Protein AF-A0A7L3V3Y6-F1 (afdb_monomer)

Radius of gyration: 23.73 Å; Cα contacts (8 Å, |Δi|>4): 94; chains: 1; bounding box: 44×32×67 Å

pLDDT: mean 86.4, std 10.79, range [43.5, 96.62]

Structure (mmCIF, N/CA/C/O backbone):
data_AF-A0A7L3V3Y6-F1
#
_entry.id   AF-A0A7L3V3Y6-F1
#
loop_
_atom_site.group_PDB
_atom_site.id
_atom_site.type_symbol
_atom_site.label_atom_id
_atom_site.label_alt_id
_atom_site.label_comp_id
_atom_site.label_asym_id
_atom_site.label_entity_id
_atom_site.label_seq_id
_atom_site.pdbx_PDB_ins_code
_atom_site.Cartn_x
_atom_site.Cartn_y
_atom_site.Cartn_z
_atom_site.occupancy
_atom_site.B_iso_or_equiv
_atom_site.auth_seq_id
_atom_site.auth_comp_id
_atom_site.auth_asym_id
_atom_site.auth_atom_id
_atom_site.pdbx_PDB_model_num
ATOM 1 N N . PRO A 1 1 ? 5.522 23.933 -28.955 1.00 43.50 1 PRO A N 1
ATOM 2 C CA . PRO A 1 1 ? 6.361 22.707 -28.961 1.00 43.50 1 PRO A CA 1
ATOM 3 C C . PRO A 1 1 ? 5.506 21.485 -29.329 1.00 43.50 1 PRO A C 1
ATOM 5 O O . PRO A 1 1 ? 4.359 21.438 -28.889 1.00 43.50 1 PRO A O 1
ATOM 8 N N . PRO A 1 2 ? 5.992 20.556 -30.172 1.00 52.31 2 PRO A N 1
ATOM 9 C CA . PRO A 1 2 ? 5.207 19.385 -30.552 1.00 52.31 2 PRO A CA 1
ATOM 10 C C . PRO A 1 2 ? 4.918 18.582 -29.282 1.00 52.31 2 PRO A C 1
ATOM 12 O O . PRO A 1 2 ? 5.817 18.380 -28.467 1.00 52.31 2 PRO A O 1
ATOM 15 N N . GLY A 1 3 ? 3.643 18.251 -29.077 1.00 54.47 3 GLY A N 1
ATOM 16 C CA . GLY A 1 3 ? 3.144 17.676 -27.833 1.00 54.47 3 GLY A CA 1
ATOM 17 C C . GLY A 1 3 ? 3.932 16.435 -27.434 1.00 54.47 3 GLY A C 1
ATOM 18 O O . GLY A 1 3 ? 4.239 15.591 -28.277 1.00 54.47 3 GLY A O 1
ATOM 19 N N . THR A 1 4 ? 4.28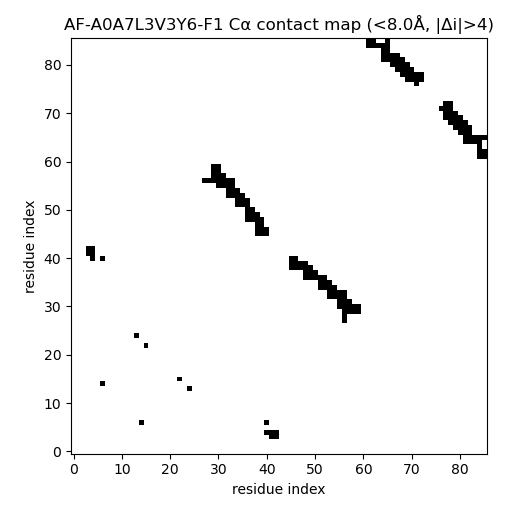2 16.353 -26.153 1.00 62.59 4 THR A N 1
ATOM 20 C CA . THR A 1 4 ? 4.854 15.155 -25.542 1.00 62.59 4 THR A CA 1
ATOM 21 C C . THR A 1 4 ? 3.984 13.961 -25.946 1.00 62.5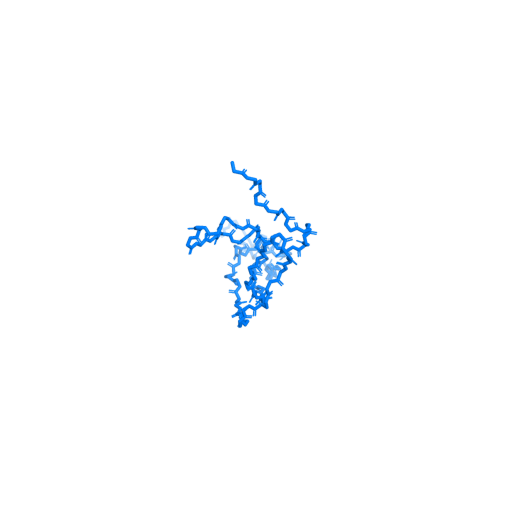9 4 THR A C 1
ATOM 23 O O . THR A 1 4 ? 2.776 14.016 -25.716 1.00 62.59 4 THR A O 1
ATOM 26 N N . PRO A 1 5 ? 4.536 12.931 -26.609 1.00 64.06 5 PRO A N 1
ATOM 27 C CA . PRO A 1 5 ? 3.730 11.829 -27.119 1.00 64.06 5 PRO A CA 1
ATOM 28 C C . PRO A 1 5 ? 3.065 11.118 -25.945 1.00 64.06 5 PRO A C 1
ATOM 30 O O . PRO A 1 5 ? 3.757 10.585 -25.094 1.00 64.06 5 PRO A O 1
ATOM 33 N N . GLU A 1 6 ? 1.741 11.137 -25.862 1.00 65.94 6 GLU A N 1
ATOM 34 C CA . GLU A 1 6 ? 1.036 10.473 -24.768 1.00 65.94 6 GLU A CA 1
ATOM 35 C C . GLU A 1 6 ? 1.213 8.950 -24.907 1.00 65.94 6 GLU A C 1
ATOM 37 O O . GLU A 1 6 ? 0.922 8.397 -25.975 1.00 65.94 6 GLU A O 1
ATOM 42 N N . PRO A 1 7 ? 1.735 8.250 -23.885 1.00 67.12 7 PRO A N 1
ATOM 43 C CA . PRO A 1 7 ? 1.823 6.802 -23.932 1.00 67.12 7 PRO A CA 1
ATOM 44 C C . PRO A 1 7 ? 0.402 6.223 -23.911 1.00 67.12 7 PRO A C 1
ATOM 46 O O . PRO A 1 7 ? -0.499 6.832 -23.333 1.00 67.12 7 PRO A O 1
ATOM 49 N N . PRO A 1 8 ? 0.178 5.036 -24.500 1.00 67.25 8 PRO A N 1
ATOM 50 C CA . PRO A 1 8 ? -1.129 4.398 -24.443 1.00 67.25 8 PRO A CA 1
ATOM 51 C C . PRO A 1 8 ? -1.590 4.267 -22.980 1.00 67.25 8 PRO A C 1
ATOM 53 O O . PRO A 1 8 ? -0.766 3.924 -22.122 1.00 67.25 8 PRO A O 1
ATOM 56 N N . PRO A 1 9 ? -2.877 4.525 -22.678 1.00 64.81 9 PRO A N 1
ATOM 57 C CA . PRO A 1 9 ? -3.394 4.417 -21.323 1.00 64.81 9 PRO A CA 1
ATOM 58 C C . PRO A 1 9 ? -3.225 2.979 -20.834 1.00 64.81 9 PRO A C 1
ATOM 60 O O . PRO A 1 9 ? -3.793 2.038 -21.387 1.00 64.81 9 PRO A O 1
ATOM 63 N N . GLN A 1 10 ? -2.411 2.814 -19.796 1.00 69.69 10 GLN A N 1
ATOM 64 C CA . GLN A 1 10 ? -2.156 1.535 -19.148 1.00 69.69 10 GLN A CA 1
ATOM 65 C C . GLN A 1 10 ? -2.778 1.561 -17.746 1.00 69.69 10 GLN A C 1
ATOM 67 O O . GLN A 1 10 ? -2.537 2.511 -16.995 1.00 69.69 10 GLN A O 1
ATOM 72 N N . PRO A 1 11 ? -3.567 0.544 -17.357 1.00 70.31 11 PRO A N 1
ATOM 73 C CA . PRO A 1 11 ? -4.074 0.437 -15.995 1.00 70.31 11 PRO A CA 1
ATOM 74 C C . PRO A 1 11 ? -2.919 0.446 -14.986 1.00 70.31 11 PRO A C 1
ATOM 76 O O . PRO A 1 11 ? -2.008 -0.373 -15.075 1.00 70.31 11 PRO A O 1
ATOM 79 N N . GLY A 1 12 ? -2.948 1.377 -14.030 1.00 78.06 12 GLY A N 1
ATOM 80 C CA . GLY A 1 12 ? -1.911 1.495 -12.998 1.00 78.06 12 GLY A CA 1
ATOM 81 C C . GLY A 1 12 ? -0.641 2.244 -13.418 1.00 78.06 12 GLY A C 1
ATOM 82 O O . GLY A 1 12 ? 0.320 2.251 -12.651 1.00 78.06 12 GLY A O 1
ATOM 83 N N . ALA A 1 13 ? -0.621 2.890 -14.590 1.00 83.31 13 ALA A N 1
ATOM 84 C CA . ALA A 1 13 ? 0.477 3.761 -15.004 1.00 83.31 13 ALA A CA 1
ATOM 85 C C . ALA A 1 13 ? 0.156 5.241 -14.743 1.00 83.31 13 ALA A C 1
ATOM 87 O O . ALA A 1 13 ? -0.945 5.712 -15.029 1.00 83.31 13 ALA A O 1
ATOM 88 N N . LEU A 1 14 ? 1.146 5.980 -14.238 1.00 87.62 14 LEU A N 1
ATOM 89 C CA . LEU A 1 14 ? 1.097 7.431 -14.077 1.00 87.62 14 LEU A CA 1
ATOM 90 C C . LEU A 1 14 ? 2.138 8.070 -14.998 1.00 87.62 14 LEU A C 1
ATOM 92 O O . LEU A 1 14 ? 3.335 7.838 -14.838 1.00 87.62 14 LEU A O 1
ATOM 96 N N . THR A 1 15 ? 1.678 8.883 -15.946 1.00 88.50 15 THR A N 1
ATOM 97 C CA . THR A 1 15 ? 2.554 9.654 -16.834 1.00 88.50 15 THR A CA 1
ATOM 98 C C . THR A 1 15 ? 2.858 11.002 -16.202 1.00 88.50 15 THR A C 1
ATOM 100 O O . THR A 1 15 ? 1.942 11.737 -15.837 1.00 88.50 15 THR A O 1
ATOM 103 N N . VAL A 1 16 ? 4.142 11.340 -16.101 1.00 88.50 16 VAL A N 1
ATOM 104 C CA . VAL A 1 16 ? 4.604 12.633 -15.587 1.00 88.50 16 VAL A CA 1
ATOM 105 C C . VAL A 1 16 ? 5.440 13.382 -16.624 1.00 88.50 16 VAL A C 1
ATOM 107 O O . VAL A 1 16 ? 6.052 12.740 -17.482 1.00 88.50 16 VAL A O 1
ATOM 110 N N . PRO A 1 17 ? 5.479 14.727 -16.570 1.00 88.50 17 PRO A N 1
ATOM 111 C CA . PRO A 1 17 ? 6.388 15.517 -17.395 1.00 88.50 17 PRO A CA 1
ATOM 112 C C . PRO A 1 17 ? 7.847 15.098 -17.185 1.00 88.50 17 PRO A C 1
ATOM 114 O O . PRO A 1 17 ? 8.236 14.743 -16.074 1.00 88.50 17 PRO A O 1
ATOM 117 N N . GLY A 1 18 ? 8.666 15.168 -18.238 1.00 85.75 18 GLY A N 1
ATOM 118 C CA . GLY A 1 18 ? 10.069 14.735 -18.184 1.00 85.75 18 GLY A CA 1
ATOM 119 C C . GLY A 1 18 ? 10.932 15.554 -17.216 1.00 85.75 18 GLY A C 1
ATOM 120 O O . GLY A 1 18 ? 11.896 15.035 -16.663 1.00 85.75 18 GLY A O 1
ATOM 121 N N . GLU A 1 19 ? 10.568 16.814 -16.981 1.00 86.88 19 GLU A N 1
ATOM 122 C CA . GLU A 1 19 ? 11.192 17.699 -15.992 1.00 86.88 19 GLU A CA 1
ATOM 123 C C . GLU A 1 19 ? 10.725 17.473 -14.542 1.00 86.88 19 GLU A C 1
ATOM 125 O O . GLU A 1 19 ? 11.268 18.086 -13.621 1.00 86.88 19 GLU A O 1
ATOM 130 N N . ALA A 1 20 ? 9.726 16.616 -14.302 1.00 87.56 20 ALA A N 1
ATOM 131 C CA . ALA A 1 20 ? 9.231 16.366 -12.955 1.00 87.56 20 ALA A CA 1
ATOM 132 C C . ALA A 1 20 ? 10.239 15.539 -12.138 1.00 87.56 20 ALA A C 1
ATOM 134 O O . ALA A 1 20 ? 10.627 14.440 -12.522 1.00 87.56 20 ALA A O 1
ATOM 135 N N . GLY A 1 21 ? 10.612 16.038 -10.956 1.00 87.94 21 GLY A N 1
ATOM 136 C CA . GLY A 1 21 ? 11.459 15.305 -10.005 1.00 87.94 21 GLY A CA 1
ATOM 137 C C . GLY A 1 21 ? 10.721 14.230 -9.194 1.00 87.94 21 GLY A C 1
ATOM 138 O O . GLY A 1 21 ? 11.349 13.512 -8.421 1.00 87.94 21 GLY A O 1
ATOM 139 N N . GLY A 1 22 ? 9.395 14.127 -9.330 1.00 89.75 22 GLY A N 1
ATOM 140 C CA . GLY A 1 22 ? 8.582 13.178 -8.575 1.00 89.75 22 GLY A CA 1
ATOM 141 C C . GLY A 1 22 ? 7.094 13.250 -8.910 1.00 89.75 22 GLY A C 1
ATOM 142 O O . GLY A 1 22 ? 6.642 14.138 -9.631 1.00 89.75 22 GLY A O 1
ATOM 143 N N . ALA A 1 23 ? 6.339 12.292 -8.373 1.00 89.94 23 ALA A N 1
ATOM 144 C CA . ALA A 1 23 ? 4.909 12.133 -8.605 1.00 89.94 23 ALA A CA 1
ATOM 145 C C . ALA A 1 23 ? 4.223 11.493 -7.390 1.00 89.94 23 ALA A C 1
ATOM 147 O O . ALA A 1 23 ? 4.873 10.807 -6.599 1.00 89.94 23 ALA A O 1
ATOM 148 N N . VAL A 1 24 ? 2.907 11.673 -7.271 1.00 90.25 24 VAL A N 1
ATOM 149 C CA . VAL A 1 24 ? 2.085 11.012 -6.248 1.00 90.25 24 VAL A CA 1
ATOM 150 C C . VAL A 1 24 ? 1.284 9.893 -6.901 1.00 90.25 24 VAL A C 1
ATOM 152 O O . VAL A 1 24 ? 0.518 10.140 -7.829 1.00 90.25 24 VAL A O 1
ATOM 155 N N . LEU A 1 25 ? 1.450 8.667 -6.405 1.00 88.06 25 LEU A N 1
ATOM 156 C CA . LEU A 1 25 ? 0.728 7.488 -6.877 1.00 88.06 25 LEU A CA 1
ATOM 157 C C . LEU A 1 25 ? -0.447 7.175 -5.938 1.00 88.06 25 LEU A C 1
ATOM 159 O O . LEU A 1 25 ? -0.236 6.979 -4.742 1.00 88.06 25 LEU A O 1
ATOM 163 N N . GLY A 1 26 ? -1.674 7.092 -6.462 1.00 83.75 26 GLY A N 1
ATOM 164 C CA . GLY A 1 26 ? -2.845 6.710 -5.667 1.00 83.75 26 GLY A CA 1
ATOM 165 C C . GLY A 1 26 ? -4.194 6.862 -6.386 1.00 83.75 26 GLY A C 1
ATOM 166 O O . GLY A 1 26 ? -4.225 7.374 -7.506 1.00 83.75 26 GLY A O 1
ATOM 167 N N . PRO A 1 27 ? -5.307 6.435 -5.749 1.00 86.06 27 PRO A N 1
ATOM 168 C CA . PRO A 1 27 ? -5.379 5.784 -4.434 1.00 86.06 27 PRO A CA 1
ATOM 169 C C . PRO A 1 27 ? -4.881 4.329 -4.474 1.00 86.06 27 PRO A C 1
ATOM 171 O O . PRO A 1 27 ? -5.198 3.578 -5.394 1.00 86.06 27 PRO A O 1
ATOM 174 N N . LEU A 1 28 ? -4.088 3.934 -3.475 1.00 90.50 28 LEU A N 1
ATOM 175 C CA . LEU A 1 28 ? -3.605 2.559 -3.307 1.00 90.50 28 LEU A CA 1
ATOM 176 C C . LEU A 1 28 ? -4.391 1.857 -2.200 1.00 90.50 28 LEU A C 1
ATOM 178 O O . LEU A 1 28 ? -4.851 2.507 -1.260 1.00 90.50 28 LEU A O 1
ATOM 182 N N . GLN A 1 29 ? -4.521 0.535 -2.299 1.00 90.50 29 GLN A N 1
ATOM 183 C CA . GLN A 1 29 ? -5.159 -0.252 -1.251 1.00 90.50 29 GLN A CA 1
ATOM 184 C C . GLN A 1 29 ? -4.267 -0.288 -0.012 1.00 90.50 29 GLN A C 1
ATOM 186 O O . GLN A 1 29 ? -3.082 -0.573 -0.171 1.00 90.50 29 GLN A O 1
ATOM 191 N N . PRO A 1 30 ? -4.794 -0.033 1.199 1.00 90.94 30 PRO A N 1
ATOM 192 C CA . PRO A 1 30 ? -4.021 -0.164 2.426 1.00 90.94 30 PRO A CA 1
ATOM 193 C C . PRO A 1 30 ? -3.534 -1.598 2.650 1.00 90.94 30 PRO A C 1
ATOM 195 O O . PRO A 1 30 ? -4.089 -2.551 2.099 1.00 90.94 30 PRO A O 1
ATOM 198 N N . TRP A 1 31 ? -2.486 -1.749 3.464 1.00 89.19 31 TRP A N 1
ATOM 199 C CA . TRP A 1 31 ? -1.890 -3.048 3.809 1.00 89.19 31 TRP A CA 1
ATOM 200 C C . TRP A 1 31 ? -1.644 -3.989 2.605 1.00 89.19 31 TRP A C 1
ATOM 202 O O . TRP A 1 31 ? -1.792 -5.207 2.680 1.00 89.19 31 TRP A O 1
ATOM 212 N N . SER A 1 32 ? -1.279 -3.426 1.454 1.00 92.25 32 SER A N 1
ATOM 213 C CA . SER A 1 32 ? -1.105 -4.163 0.206 1.00 92.25 32 SER A CA 1
ATOM 214 C C . SER A 1 32 ? 0.314 -4.010 -0.327 1.00 92.25 32 SER A C 1
ATOM 216 O O . SER A 1 32 ? 0.946 -2.956 -0.210 1.00 92.25 32 SER A O 1
ATOM 218 N N . ARG A 1 33 ? 0.830 -5.087 -0.923 1.00 94.94 33 ARG A N 1
ATOM 219 C CA . ARG A 1 33 ? 2.151 -5.102 -1.553 1.00 94.94 33 ARG A CA 1
ATOM 220 C C . ARG A 1 33 ? 2.049 -4.625 -2.996 1.00 94.94 33 ARG A C 1
ATOM 222 O O . ARG A 1 33 ? 1.300 -5.195 -3.783 1.00 94.94 33 ARG A O 1
ATOM 229 N N . TYR A 1 34 ? 2.867 -3.642 -3.345 1.00 93.38 34 TYR A N 1
ATOM 230 C CA . TYR A 1 34 ? 2.974 -3.095 -4.692 1.00 93.38 34 TYR A CA 1
ATOM 231 C C . TYR A 1 34 ? 4.370 -3.302 -5.276 1.00 93.38 34 TYR A C 1
ATOM 233 O O . TYR A 1 34 ? 5.367 -3.449 -4.560 1.00 93.38 34 TYR A O 1
ATOM 241 N N . ARG A 1 35 ? 4.404 -3.317 -6.608 1.00 93.06 35 ARG A N 1
ATOM 242 C CA . ARG A 1 35 ? 5.584 -3.429 -7.464 1.00 93.06 35 ARG A CA 1
ATOM 243 C C . ARG A 1 35 ? 5.576 -2.220 -8.398 1.00 93.06 35 ARG A C 1
ATOM 245 O O . ARG A 1 35 ? 4.564 -1.980 -9.053 1.00 93.06 35 ARG A O 1
ATOM 252 N N . LEU A 1 36 ? 6.660 -1.451 -8.424 1.00 92.06 36 LEU A N 1
ATOM 253 C CA . LEU A 1 36 ? 6.765 -0.214 -9.199 1.00 92.06 36 LEU A CA 1
ATOM 254 C C . LEU A 1 36 ? 8.017 -0.211 -10.068 1.00 92.06 36 LEU A C 1
ATOM 256 O O . LEU A 1 36 ? 9.103 -0.587 -9.623 1.00 92.06 36 LEU A O 1
ATOM 260 N N . GLN A 1 37 ? 7.842 0.260 -11.300 1.00 92.62 37 GLN A N 1
ATOM 261 C CA . GLN A 1 37 ? 8.904 0.502 -12.267 1.00 92.62 37 GLN A CA 1
ATOM 262 C C .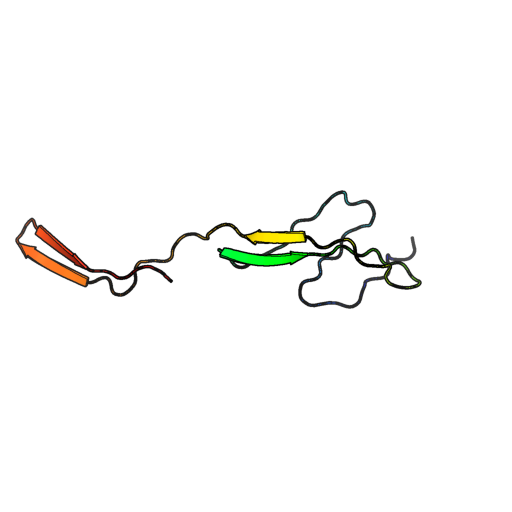 GLN A 1 37 ? 8.655 1.844 -12.953 1.00 92.62 37 GLN A C 1
ATOM 264 O O . GLN A 1 37 ? 7.508 2.237 -13.168 1.00 92.62 37 GLN A O 1
ATOM 269 N N . VAL A 1 38 ? 9.734 2.536 -13.306 1.00 91.62 38 VAL A N 1
ATOM 270 C CA . VAL A 1 38 ? 9.697 3.794 -14.054 1.00 91.62 38 VAL A CA 1
ATOM 271 C C . VAL A 1 38 ? 10.237 3.531 -15.449 1.00 91.62 38 VAL A C 1
ATOM 273 O O . VAL A 1 38 ? 11.285 2.912 -15.605 1.00 91.62 38 VAL A O 1
ATOM 276 N N . LEU A 1 39 ? 9.537 4.011 -16.469 1.00 90.69 39 LEU A N 1
ATOM 277 C CA . LEU A 1 39 ? 10.005 3.993 -17.849 1.00 90.69 39 LEU A CA 1
ATOM 278 C C . LEU A 1 39 ? 9.981 5.409 -18.407 1.00 90.69 39 LEU A C 1
ATOM 280 O O . LEU A 1 39 ? 9.149 6.230 -18.026 1.00 90.69 39 LEU A O 1
ATOM 284 N N . VAL A 1 40 ? 10.902 5.679 -19.321 1.00 88.94 40 VAL A N 1
ATOM 285 C CA . VAL A 1 40 ? 10.901 6.903 -20.122 1.00 88.94 40 VAL A CA 1
ATOM 286 C C . VAL A 1 40 ? 10.378 6.562 -21.506 1.00 88.94 40 VAL A C 1
ATOM 288 O O . VAL A 1 40 ? 10.665 5.485 -22.019 1.00 88.94 40 VAL A O 1
ATOM 291 N N . PHE A 1 41 ? 9.628 7.452 -22.139 1.00 86.56 41 PHE A N 1
ATOM 292 C CA . PHE A 1 41 ? 9.202 7.276 -23.525 1.00 86.56 41 PHE A CA 1
ATOM 293 C C . PHE A 1 41 ? 9.447 8.561 -24.315 1.00 86.56 41 PHE A C 1
ATOM 295 O O . PHE A 1 41 ? 9.528 9.656 -23.763 1.00 86.56 41 PHE A O 1
ATOM 302 N N . ASN A 1 42 ? 9.591 8.424 -25.627 1.00 86.12 42 ASN A N 1
ATOM 303 C CA . ASN A 1 42 ? 9.662 9.533 -26.570 1.00 86.12 42 ASN A CA 1
ATOM 304 C C . ASN A 1 42 ? 8.911 9.162 -27.859 1.00 86.12 42 ASN A C 1
ATOM 306 O O . ASN A 1 42 ? 8.300 8.099 -27.947 1.00 86.12 42 ASN A O 1
ATOM 310 N N . GLY A 1 43 ? 8.971 10.015 -28.885 1.00 82.31 43 GLY A N 1
ATOM 311 C CA . GLY A 1 43 ? 8.254 9.786 -30.149 1.00 82.31 43 GLY A CA 1
ATOM 312 C C . GLY A 1 43 ? 8.687 8.535 -30.927 1.00 82.31 43 GLY A C 1
ATOM 313 O O . GLY A 1 43 ? 8.040 8.182 -31.906 1.00 82.31 43 GLY A O 1
ATOM 314 N N . ARG A 1 44 ? 9.773 7.864 -30.517 1.00 85.06 44 ARG A N 1
ATOM 315 C CA . ARG A 1 44 ? 10.245 6.593 -31.088 1.00 85.06 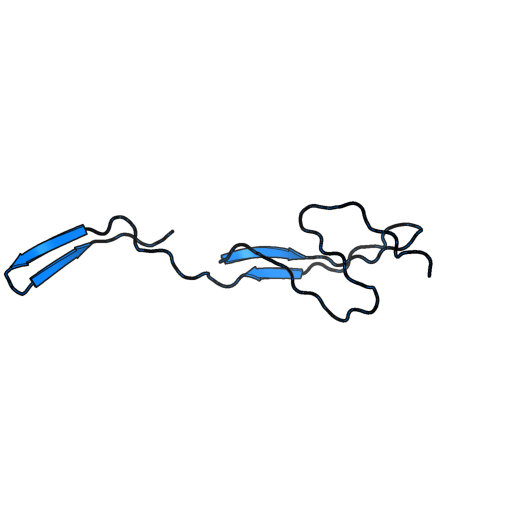44 ARG A CA 1
ATOM 316 C C . ARG A 1 44 ? 9.784 5.373 -30.283 1.00 85.06 44 ARG A C 1
ATOM 318 O O . ARG A 1 44 ? 9.910 4.263 -30.789 1.00 85.06 44 ARG A O 1
ATOM 325 N N . GLY A 1 45 ? 9.279 5.562 -29.063 1.00 83.44 45 GLY A N 1
ATOM 326 C CA . GLY A 1 45 ? 8.792 4.493 -28.190 1.00 83.44 45 GLY A CA 1
ATOM 327 C C . GLY A 1 45 ? 9.258 4.616 -26.737 1.00 83.44 45 GLY A C 1
ATOM 328 O O . GLY A 1 45 ? 9.859 5.615 -26.335 1.00 83.44 45 GLY A O 1
ATOM 329 N N . ALA A 1 46 ? 8.966 3.580 -25.950 1.00 88.31 46 ALA A N 1
ATOM 330 C CA . ALA A 1 46 ? 9.407 3.450 -24.565 1.00 88.31 46 ALA A CA 1
ATOM 331 C C . ALA A 1 46 ? 10.836 2.888 -24.479 1.00 88.31 46 ALA A C 1
ATOM 333 O O . ALA A 1 46 ? 11.211 1.980 -25.221 1.00 88.31 46 ALA A O 1
ATOM 334 N N . GLY A 1 47 ? 11.630 3.434 -23.564 1.00 88.75 47 GLY A N 1
ATOM 335 C CA . GLY A 1 47 ? 12.913 2.888 -23.147 1.00 88.75 47 GLY A CA 1
ATOM 336 C C . GLY A 1 47 ? 12.754 1.706 -22.183 1.00 88.75 47 GLY A C 1
ATOM 337 O O . GLY A 1 47 ? 11.636 1.358 -21.794 1.00 88.75 47 GLY A O 1
ATOM 338 N N . PRO A 1 48 ? 13.873 1.078 -21.784 1.00 91.69 48 PRO A N 1
ATOM 339 C CA . PRO A 1 48 ? 13.844 -0.013 -20.821 1.00 91.69 48 PRO A CA 1
ATOM 340 C C . PRO A 1 48 ? 13.308 0.465 -19.460 1.00 91.69 48 PRO A C 1
ATOM 342 O O . PRO A 1 48 ? 13.577 1.604 -19.064 1.00 91.69 48 PRO A O 1
ATOM 345 N N . PRO A 1 49 ? 12.570 -0.388 -18.730 1.00 91.69 49 PRO A N 1
ATOM 346 C CA . PRO A 1 49 ? 12.103 -0.058 -17.393 1.00 91.69 49 PRO A CA 1
ATOM 347 C C . PRO A 1 49 ? 13.275 0.025 -16.412 1.00 91.69 49 PRO A C 1
ATOM 349 O O . PRO A 1 49 ? 14.297 -0.651 -16.561 1.00 91.69 49 PRO A O 1
ATOM 352 N N . SER A 1 50 ? 13.102 0.829 -15.369 1.00 94.31 50 SER A N 1
ATOM 353 C CA . SER A 1 50 ? 14.010 0.881 -14.233 1.00 94.31 50 SER A CA 1
ATOM 354 C C . SER A 1 50 ? 14.059 -0.453 -13.488 1.00 94.31 50 SER A C 1
ATOM 356 O O . SER A 1 50 ? 13.205 -1.335 -13.649 1.00 94.31 50 SER A O 1
ATOM 358 N N . ALA A 1 51 ? 15.028 -0.551 -12.575 1.00 95.50 51 ALA A N 1
ATOM 359 C CA . ALA A 1 51 ? 14.972 -1.547 -11.520 1.00 95.50 51 ALA A CA 1
ATOM 360 C C . ALA A 1 51 ? 13.663 -1.423 -10.736 1.00 95.50 51 ALA A C 1
ATOM 362 O O . ALA A 1 51 ? 13.047 -0.356 -10.640 1.00 95.50 51 ALA A O 1
ATOM 363 N N . GLU A 1 52 ? 13.253 -2.550 -10.190 1.00 95.06 52 GLU A N 1
ATOM 364 C CA . GLU A 1 52 ? 11.984 -2.675 -9.521 1.00 95.06 52 GLU A CA 1
ATOM 365 C C . GLU A 1 52 ? 12.031 -2.303 -8.056 1.00 95.06 52 GLU A C 1
ATOM 367 O O . GLU A 1 52 ? 12.908 -2.749 -7.315 1.00 95.06 52 GLU A O 1
ATOM 372 N N . ILE A 1 53 ? 10.998 -1.594 -7.621 1.00 94.62 53 ILE A N 1
ATOM 373 C CA . ILE A 1 53 ? 10.788 -1.287 -6.218 1.00 94.62 53 ILE A CA 1
ATOM 374 C C . ILE A 1 53 ? 9.577 -2.066 -5.716 1.00 94.62 53 ILE A C 1
ATOM 376 O O . ILE A 1 53 ? 8.499 -2.032 -6.309 1.00 94.62 53 ILE A O 1
ATOM 380 N N . HIS A 1 54 ? 9.766 -2.754 -4.593 1.00 95.31 54 HIS A N 1
ATOM 381 C CA . HIS A 1 54 ? 8.699 -3.408 -3.849 1.00 95.31 54 HIS A CA 1
ATOM 382 C C . HIS A 1 54 ? 8.429 -2.626 -2.573 1.00 95.31 54 HIS A C 1
ATOM 384 O O . HIS A 1 54 ? 9.359 -2.340 -1.819 1.00 95.31 54 HIS A O 1
ATOM 390 N N . PHE A 1 55 ? 7.166 -2.324 -2.304 1.00 92.56 55 PHE A N 1
ATOM 391 C CA . PHE A 1 55 ? 6.778 -1.637 -1.077 1.00 92.56 55 PHE A CA 1
ATOM 392 C C . PHE A 1 55 ? 5.425 -2.129 -0.571 1.00 92.56 55 PHE A C 1
ATOM 394 O O . PHE A 1 55 ? 4.642 -2.714 -1.321 1.00 92.56 55 PHE A O 1
ATOM 401 N N . HIS A 1 56 ? 5.171 -1.903 0.715 1.00 94.12 56 HIS A N 1
ATOM 402 C CA . HIS A 1 56 ? 3.862 -2.102 1.325 1.00 94.12 56 HIS A CA 1
ATOM 403 C C . HIS A 1 56 ? 3.260 -0.737 1.614 1.00 94.12 56 HIS A C 1
ATOM 405 O O . HIS A 1 56 ? 3.944 0.157 2.117 1.00 94.12 56 HIS A O 1
ATOM 411 N N . THR A 1 57 ? 1.989 -0.567 1.284 1.00 92.56 57 THR A N 1
ATOM 412 C CA . THR A 1 57 ? 1.237 0.599 1.740 1.00 92.56 57 THR A CA 1
ATOM 413 C C . THR A 1 57 ? 1.018 0.514 3.250 1.00 92.56 57 THR A C 1
ATOM 415 O O . THR A 1 57 ? 0.849 -0.596 3.767 1.00 92.56 57 THR A O 1
ATOM 418 N N . PRO A 1 58 ? 0.939 1.655 3.949 1.00 89.00 58 PRO A N 1
ATOM 419 C CA . PRO A 1 58 ? 0.541 1.685 5.350 1.00 89.00 58 PRO A CA 1
ATOM 420 C C . PRO A 1 58 ? -0.798 0.981 5.600 1.00 89.00 58 PRO A C 1
ATOM 422 O O . PRO A 1 58 ? -1.612 0.801 4.686 1.00 89.00 58 PRO A O 1
ATOM 425 N N . GLU A 1 59 ? -1.026 0.597 6.852 1.00 86.69 59 GLU A N 1
ATOM 426 C CA . GLU A 1 59 ? -2.351 0.183 7.306 1.00 86.69 59 GLU A CA 1
ATOM 427 C C . GLU A 1 59 ? -3.352 1.331 7.129 1.00 86.69 59 GLU A C 1
ATOM 429 O O . GLU A 1 59 ? -3.013 2.513 7.241 1.00 86.69 59 GLU A O 1
ATOM 434 N N . GLY A 1 60 ? -4.590 0.969 6.804 1.00 84.00 60 GLY A N 1
ATOM 435 C CA . GLY A 1 60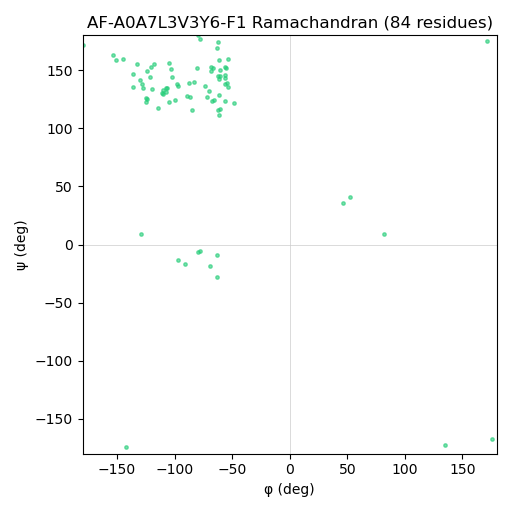 ? -5.686 1.924 6.729 1.00 84.00 60 GLY A CA 1
ATOM 436 C C . GLY A 1 60 ? -6.229 2.237 8.119 1.00 84.00 60 GLY A C 1
ATOM 437 O O . GLY A 1 60 ? -5.798 1.674 9.123 1.00 84.00 60 GLY A O 1
ATOM 438 N N . VAL A 1 61 ? -7.237 3.102 8.175 1.00 83.81 61 VAL A N 1
ATOM 439 C CA . VAL A 1 61 ? -8.066 3.205 9.380 1.00 83.81 61 VAL A CA 1
ATOM 440 C C . VAL A 1 61 ? -8.829 1.881 9.526 1.00 83.81 61 VAL A C 1
ATOM 442 O O . VAL A 1 61 ? -9.511 1.503 8.568 1.00 83.81 61 VAL A O 1
ATOM 445 N N . PRO A 1 62 ? -8.728 1.166 10.666 1.00 81.06 62 PRO A N 1
ATOM 446 C CA . PRO A 1 62 ? -9.506 -0.046 10.882 1.00 81.06 62 PRO A CA 1
ATOM 447 C C . PRO A 1 62 ? -10.995 0.258 10.727 1.00 81.06 62 PRO A C 1
ATOM 449 O O . PRO A 1 62 ? -11.477 1.288 11.206 1.00 81.06 62 PRO A O 1
ATOM 452 N N . GLY A 1 63 ? -11.729 -0.635 10.067 1.00 84.62 63 GLY A N 1
ATOM 453 C CA . GLY A 1 63 ? -13.182 -0.528 9.994 1.00 84.62 63 GLY A CA 1
ATOM 454 C C . GLY A 1 63 ? -13.851 -0.631 11.375 1.00 84.62 63 GLY A C 1
ATOM 455 O O . GLY A 1 63 ? -13.192 -0.920 12.379 1.00 84.62 63 GLY A O 1
ATOM 456 N N . PRO A 1 64 ? -15.176 -0.429 11.455 1.00 86.94 64 PRO A N 1
ATOM 457 C CA . PRO A 1 64 ? -15.913 -0.747 12.670 1.00 86.94 64 PRO A CA 1
ATOM 458 C C . PRO A 1 64 ? -15.785 -2.246 12.999 1.00 86.94 64 PRO A C 1
ATOM 460 O O . PRO A 1 64 ? -15.637 -3.068 12.088 1.00 86.94 64 PRO A O 1
ATOM 463 N N . PRO A 1 65 ? -15.843 -2.621 14.287 1.00 90.88 65 PRO A N 1
ATOM 464 C CA . PRO A 1 65 ? -15.824 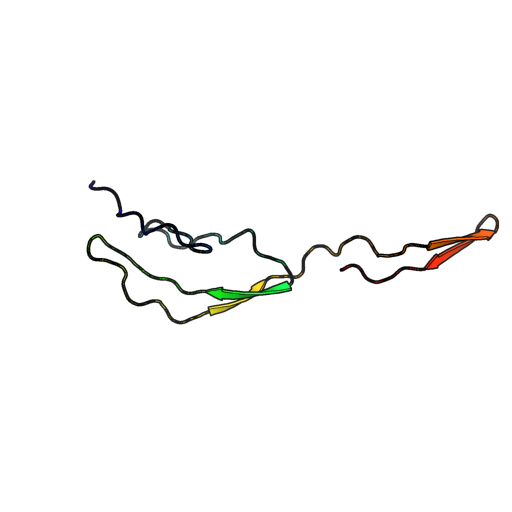-4.020 14.679 1.00 90.88 65 PRO A CA 1
ATOM 465 C C . PRO A 1 65 ? -17.039 -4.758 14.106 1.00 90.88 65 PRO A C 1
ATOM 467 O O . PRO A 1 65 ? -18.144 -4.215 14.033 1.00 90.88 65 PRO A O 1
ATOM 470 N N . GLU A 1 66 ? -16.834 -6.006 13.697 1.00 91.62 66 GLU A N 1
ATOM 471 C CA . GLU A 1 66 ? -17.917 -6.845 13.191 1.00 91.62 66 GLU A CA 1
ATOM 472 C C . GLU A 1 66 ? -18.715 -7.446 14.351 1.00 91.62 66 GLU A C 1
ATOM 474 O O . GLU A 1 66 ? -18.177 -7.686 15.429 1.00 91.62 66 GLU A O 1
ATOM 479 N N . GLU A 1 67 ? -19.998 -7.734 14.120 1.00 92.50 67 GLU A N 1
ATOM 480 C CA . GLU A 1 67 ? -20.850 -8.456 15.076 1.00 92.50 67 GLU A CA 1
ATOM 481 C C . GLU A 1 67 ? -20.861 -7.849 16.492 1.00 92.50 67 GLU A C 1
ATOM 483 O O . GLU A 1 67 ? -20.837 -8.582 17.478 1.00 92.50 67 GLU A O 1
ATOM 488 N N . LEU A 1 68 ? -20.906 -6.516 16.607 1.00 93.44 68 LEU A N 1
ATOM 489 C CA . LEU A 1 68 ? -21.038 -5.857 17.906 1.00 93.44 68 LEU A CA 1
ATOM 490 C C . LEU A 1 68 ? -22.360 -6.261 18.576 1.00 93.44 68 LEU A C 1
ATOM 492 O O . LEU A 1 68 ? -23.445 -5.870 18.140 1.00 93.44 68 LEU A O 1
ATOM 496 N N . ARG A 1 69 ? -22.258 -7.022 19.662 1.00 95.38 69 ARG A N 1
ATOM 497 C CA . ARG A 1 69 ? -23.355 -7.399 20.549 1.00 95.38 69 ARG A CA 1
ATOM 498 C C . ARG A 1 69 ? -23.232 -6.625 21.844 1.00 95.38 69 ARG A C 1
ATOM 500 O O . ARG A 1 69 ? -22.153 -6.532 22.427 1.00 95.38 69 ARG A O 1
ATOM 507 N N . VAL A 1 70 ? -24.360 -6.086 22.286 1.00 95.19 70 VAL A N 1
ATOM 508 C CA . VAL A 1 70 ? -24.469 -5.354 23.543 1.00 95.19 70 VAL A CA 1
ATOM 509 C C . VAL A 1 70 ? -25.559 -6.007 24.369 1.00 95.19 70 VAL A C 1
ATOM 511 O O . VAL A 1 70 ? -26.703 -6.098 23.927 1.00 95.19 70 VAL A O 1
ATOM 514 N N . GLU A 1 71 ? -25.211 -6.443 25.570 1.00 96.62 71 GLU A N 1
ATOM 515 C CA . GLU A 1 71 ? -26.155 -7.022 26.518 1.00 96.62 71 GLU A CA 1
ATOM 516 C C . GLU A 1 71 ? -26.176 -6.190 27.796 1.00 96.62 71 GLU A C 1
ATOM 518 O O . GLU A 1 71 ? -25.134 -5.812 28.332 1.00 96.62 71 GLU A O 1
ATOM 523 N N . ARG A 1 72 ? -27.371 -5.878 28.298 1.00 95.19 72 ARG A N 1
ATOM 524 C CA . ARG A 1 72 ? -27.519 -5.140 29.552 1.00 95.19 72 ARG A CA 1
ATOM 525 C C . ARG A 1 72 ? -27.461 -6.108 30.723 1.00 95.19 72 ARG A C 1
ATOM 527 O O . ARG A 1 72 ? -28.358 -6.923 30.887 1.00 95.19 72 ARG A O 1
ATOM 534 N N . LEU A 1 73 ? -26.441 -5.958 31.563 1.00 94.19 73 LEU A N 1
ATOM 535 C CA . LEU A 1 73 ? -26.260 -6.772 32.766 1.00 94.19 73 LEU A CA 1
ATOM 536 C C . LEU A 1 73 ? -26.928 -6.146 34.006 1.00 94.19 73 LEU A C 1
ATOM 538 O O . LEU A 1 73 ? -27.141 -6.829 35.001 1.00 94.19 73 LEU A O 1
ATOM 542 N N . GLY A 1 74 ? -27.272 -4.853 33.959 1.00 92.06 74 GLY A N 1
ATOM 543 C CA . GLY A 1 74 ? -27.970 -4.134 35.029 1.00 92.06 74 GLY A CA 1
ATOM 544 C C . GLY A 1 74 ? -28.126 -2.643 34.723 1.00 92.06 74 GLY A C 1
ATOM 545 O O . GLY A 1 74 ? -2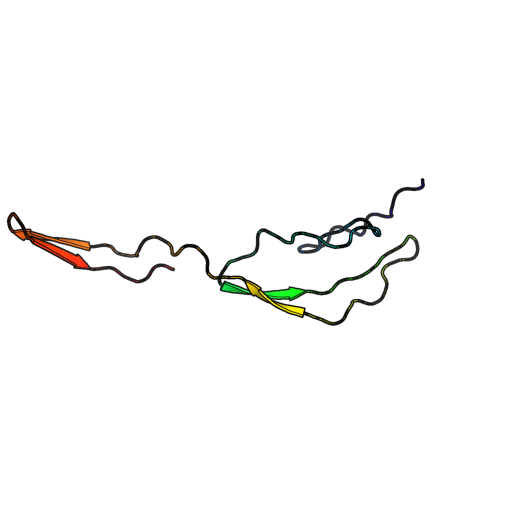7.880 -2.204 33.600 1.00 92.06 74 GLY A O 1
ATOM 546 N N . ASP A 1 75 ? -28.508 -1.841 35.720 1.00 93.69 75 ASP A N 1
ATOM 547 C CA . ASP A 1 75 ? -28.713 -0.396 35.528 1.00 93.69 75 ASP A CA 1
ATOM 548 C C . ASP A 1 75 ? -27.419 0.393 35.277 1.00 93.69 75 ASP A C 1
ATOM 550 O O . ASP A 1 75 ? -27.465 1.481 34.707 1.00 93.69 75 ASP A O 1
ATOM 554 N N . THR A 1 76 ? -26.268 -0.181 35.631 1.00 95.19 76 THR A N 1
ATOM 555 C CA . THR A 1 76 ? -24.940 0.440 35.493 1.00 95.19 76 THR A CA 1
ATOM 556 C C . THR A 1 76 ? -23.918 -0.446 34.775 1.00 95.19 76 THR A C 1
ATOM 558 O O . THR A 1 76 ? -22.737 -0.108 34.746 1.00 95.19 76 THR A O 1
ATOM 561 N N . ALA A 1 77 ? -24.341 -1.575 34.194 1.00 93.75 77 ALA A N 1
ATOM 562 C CA . ALA A 1 77 ? -23.431 -2.558 33.605 1.00 93.75 77 ALA A CA 1
ATOM 563 C C . ALA A 1 77 ? -23.917 -3.070 32.243 1.00 93.75 77 ALA A C 1
ATOM 565 O O . ALA A 1 77 ? -25.087 -3.426 32.076 1.00 93.75 77 ALA A O 1
ATOM 566 N N . LEU A 1 78 ? -22.984 -3.153 31.290 1.00 96.62 78 LEU A N 1
ATOM 567 C CA . LEU A 1 78 ? -23.177 -3.690 29.942 1.00 96.62 78 LEU A CA 1
ATOM 568 C C . LEU A 1 78 ? -22.072 -4.712 29.627 1.00 96.62 78 LEU A C 1
ATOM 570 O O . LEU A 1 78 ? -20.916 -4.494 29.987 1.00 96.62 78 LEU A O 1
ATOM 574 N N . SER A 1 79 ? -22.426 -5.790 28.932 1.00 95.81 79 SER A N 1
ATOM 575 C CA . SER A 1 79 ? -21.500 -6.711 28.270 1.00 95.81 79 SER A CA 1
ATOM 576 C C . SER A 1 79 ? -21.377 -6.331 26.799 1.00 95.81 79 SER A C 1
ATOM 578 O O . SER A 1 79 ? -22.386 -6.042 26.151 1.00 95.81 79 SER A O 1
ATOM 580 N N . LEU A 1 80 ? -20.152 -6.334 26.280 1.00 95.88 80 LEU A N 1
ATOM 581 C CA . LEU A 1 80 ? -19.843 -6.038 24.886 1.00 95.88 80 LEU A CA 1
ATOM 582 C C . LEU A 1 80 ? -19.048 -7.202 24.295 1.00 95.88 80 LEU A C 1
ATOM 584 O O . LEU A 1 80 ? -18.003 -7.569 24.829 1.00 95.88 80 LEU A O 1
ATOM 588 N N . GLU A 1 81 ? -19.516 -7.748 23.179 1.00 96.25 81 GLU A N 1
ATOM 589 C CA . GLU A 1 81 ? -18.818 -8.780 22.408 1.00 96.25 81 GLU A CA 1
ATOM 590 C C . GLU A 1 81 ? -18.725 -8.325 20.951 1.00 96.25 81 GLU A C 1
ATOM 592 O O . GLU A 1 81 ? -19.696 -7.812 20.401 1.00 96.25 81 GLU A O 1
ATOM 597 N N . TRP A 1 82 ? -17.556 -8.464 20.325 1.00 95.69 82 TRP A N 1
ATOM 598 C CA . TRP A 1 82 ? -17.366 -8.108 18.920 1.00 95.69 82 TRP A CA 1
ATOM 599 C C . TRP A 1 82 ? -16.230 -8.905 18.273 1.00 95.69 82 TRP A C 1
ATOM 601 O O . TRP A 1 82 ? -15.366 -9.469 18.948 1.00 95.69 82 TRP A O 1
ATOM 611 N N . ARG A 1 83 ? -16.206 -8.924 16.939 1.00 94.88 83 ARG A N 1
ATOM 612 C CA . ARG A 1 83 ? -15.145 -9.508 16.109 1.00 94.88 83 ARG A CA 1
ATOM 613 C C . ARG A 1 83 ? -14.277 -8.414 15.491 1.00 94.88 83 ARG A C 1
ATOM 615 O O . ARG A 1 83 ? -14.686 -7.261 15.350 1.00 94.88 83 ARG A O 1
ATOM 622 N N . ARG A 1 84 ? -13.041 -8.781 15.138 1.00 86.50 84 ARG A N 1
ATOM 623 C CA . ARG A 1 84 ? -12.076 -7.858 14.523 1.00 86.50 84 ARG A CA 1
ATOM 624 C C . ARG A 1 84 ? -12.648 -7.226 13.240 1.00 86.50 84 ARG A C 1
ATOM 626 O O . ARG A 1 84 ? -13.317 -7.941 12.493 1.00 86.50 84 ARG A O 1
ATOM 633 N N . PRO A 1 85 ? -12.353 -5.943 12.969 1.00 81.69 85 PRO A N 1
ATOM 634 C CA . PRO A 1 85 ? -12.624 -5.341 11.669 1.00 81.69 85 PRO A CA 1
ATOM 635 C C . PRO A 1 85 ? -11.946 -6.128 10.540 1.00 81.69 85 PRO A C 1
ATOM 637 O O . PRO A 1 85 ? -10.921 -6.781 10.771 1.00 81.69 85 PRO A O 1
ATOM 640 N N . ARG A 1 86 ? -12.525 -6.070 9.337 1.00 69.75 86 ARG A N 1
ATOM 641 C CA . ARG A 1 86 ? -11.882 -6.579 8.117 1.00 69.75 86 ARG A CA 1
ATOM 642 C C . ARG A 1 86 ? -10.794 -5.651 7.609 1.00 69.75 86 ARG A C 1
ATOM 644 O O . ARG A 1 86 ? -10.925 -4.425 7.819 1.00 69.75 86 ARG A O 1
#

Sequence (86 aa):
PPGTPEPPPQPGALTVPGEAGGAVLGPLQPWSRYRLQVLVFNGRGAGPPSAEIHFHTPEGVPGPPEELRVERLGDTALSLEWRRPR

InterPro domains:
  IPR003961 Fibronectin type III [PS50853] (1-60)
  IPR003961 Fibronectin type III [cd00063] (15-57)
  IPR013783 Immunoglobulin-like fold [G3DSA:2.60.40.10] (3-53)
  IPR013783 Immunoglobulin-like fold [G3DSA:2.60.40.10] (54-86)
  IPR036116 Fibronectin type III superfamily [SSF49265] (23-85)

Organism: Molothrus ater (NCBI:txid84834)

Secondary structure (DSSP, 8-state):
-PPPPPPPP-TT-----TT-S-----PPPTT-EEEE----EETTEE-PPPPPEEEEPPP----PPEEEEEEE-SSS-EEEEEE---

Solvent-accessible surface area (backbo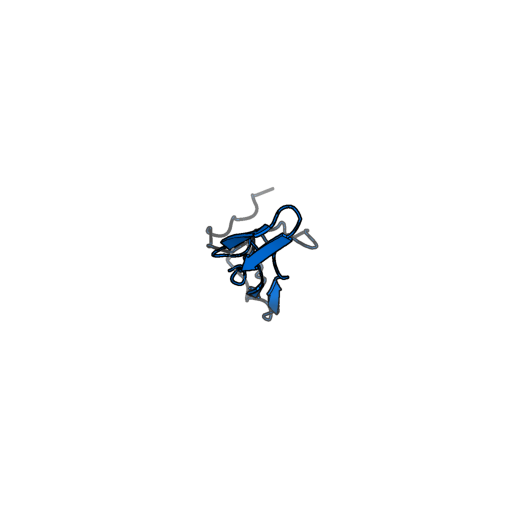ne atoms only — not comparable to full-atom values): 6009 Å² total; per-residue (Å²): 128,86,7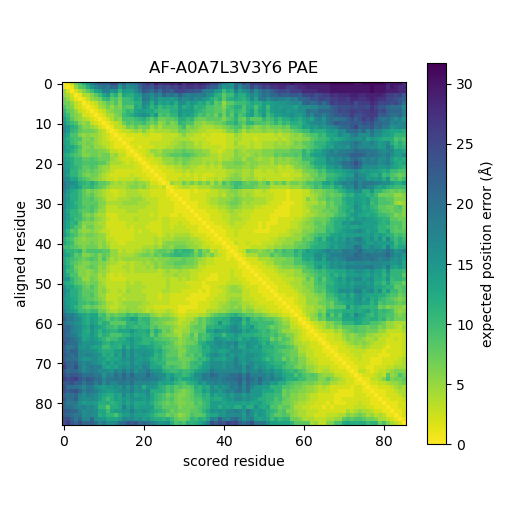2,79,68,78,72,80,93,48,95,93,64,83,90,73,65,90,87,56,94,74,85,87,87,72,93,72,66,52,68,32,82,47,80,48,66,54,66,53,71,52,92,91,45,72,55,76,66,46,78,77,45,77,50,67,43,61,76,64,82,77,50,73,62,36,76,72,43,78,44,80,75,54,100,89,41,71,48,79,47,67,42,78,44,120

Mean predicted aligned error: 9.22 Å

Foldseek 3Di:
DPDFPDDPDDVQDDDDDPPDPDDDGDDDDAQDKDKDWDWDAGPVGIDDIDDIDIDHHHHDDFDPFAPWDWDDPDPPDIDTDTHGGD

Nearest PDB structures (foldseek):
  3f7p-assembly3_E  TM=7.153E-01  e=2.333E-02  Homo sapiens
  4q58-assembly3_C  TM=7.130E-01  e=2.333E-02  Homo sapiens
  4go6-assembly1_D  TM=5.034E-01  e=5.102E-03  Homo sapiens
  4go6-assembly1_B  TM=4.952E-01  e=6.835E-03  Homo sapiens
  2jll-assembly1_A  TM=5.895E-01  e=1.914E-01  Homo sapiens